Protein AF-A0A3C1KN65-F1 (afdb_monomer_lite)

Foldseek 3Di:
DDDDDDDDDDDVDDDPPVRDPDDPPVVCVVVVVLQVLLLVLLVCLVVLVVLVVLLVVLCVVCVVVVNNPPPVSVVLSVLSNVLSVQLNVLSVQQQVCWDADPVRDTGGNRVSSVVSNVSVVPSVVSSD

Radius of gyration: 20.5 Å; chains: 1; bounding box: 48×32×60 Å

Structure (mmCIF, N/CA/C/O backbone):
data_AF-A0A3C1KN65-F1
#
_entry.id   AF-A0A3C1KN65-F1
#
loop_
_atom_site.group_PDB
_atom_site.id
_atom_site.type_symbol
_atom_site.label_atom_id
_atom_site.label_alt_id
_atom_site.label_comp_id
_atom_site.label_asym_id
_atom_site.label_entity_id
_atom_site.label_seq_id
_atom_site.pdbx_PDB_ins_code
_atom_site.Cartn_x
_atom_site.Cartn_y
_atom_site.Cartn_z
_atom_site.occupancy
_atom_site.B_iso_or_equiv
_atom_site.auth_seq_id
_atom_site.auth_comp_id
_atom_site.auth_asym_id
_atom_site.auth_atom_id
_atom_site.pdbx_PDB_model_num
ATOM 1 N N . PHE A 1 1 ? -17.955 -8.931 -2.437 1.00 46.41 1 PHE A N 1
ATOM 2 C CA . PHE A 1 1 ? -16.840 -9.761 -2.939 1.00 46.41 1 PHE A CA 1
ATOM 3 C C . PHE A 1 1 ? -16.392 -9.186 -4.274 1.00 46.41 1 PHE A C 1
ATOM 5 O O . PHE A 1 1 ? -17.243 -9.041 -5.139 1.00 46.41 1 PHE A O 1
ATOM 12 N N . GLY A 1 2 ? -15.132 -8.755 -4.406 1.00 74.69 2 GLY A N 1
ATOM 13 C CA . GLY A 1 2 ? -14.659 -8.002 -5.583 1.00 74.69 2 GLY A CA 1
ATOM 14 C C . GLY A 1 2 ? -13.164 -8.147 -5.896 1.00 74.69 2 GLY A C 1
ATOM 15 O O . GLY A 1 2 ? -12.638 -7.352 -6.663 1.00 74.69 2 GLY A O 1
ATOM 16 N N . GLY A 1 3 ? -12.482 -9.125 -5.291 1.00 91.06 3 GLY A N 1
ATOM 17 C CA . GLY A 1 3 ? -11.127 -9.521 -5.691 1.00 91.06 3 GLY A CA 1
ATOM 18 C C . GLY A 1 3 ? -11.187 -10.664 -6.705 1.00 91.06 3 GLY A C 1
ATOM 19 O O . GLY A 1 3 ? -12.105 -11.485 -6.635 1.00 91.06 3 GLY A O 1
ATOM 20 N N . GLN A 1 4 ? -10.241 -10.694 -7.642 1.00 96.31 4 GLN A N 1
ATOM 21 C CA . GLN A 1 4 ? -10.078 -11.766 -8.618 1.00 96.31 4 GLN A CA 1
ATOM 22 C C . GLN A 1 4 ? -8.595 -11.957 -8.925 1.00 96.31 4 GLN A C 1
ATOM 24 O O . GLN A 1 4 ? -7.887 -11.003 -9.244 1.00 96.31 4 GLN A O 1
ATOM 29 N N . GLU A 1 5 ? -8.163 -13.210 -8.929 1.00 96.56 5 GLU A N 1
ATOM 30 C CA . GLU A 1 5 ? -6.850 -13.636 -9.393 1.00 96.56 5 GLU A CA 1
ATOM 31 C C . GLU A 1 5 ? -7.017 -14.628 -10.556 1.00 96.56 5 GLU A C 1
ATOM 33 O O . GLU A 1 5 ? -7.985 -15.389 -10.610 1.00 96.56 5 GLU A O 1
ATOM 38 N N . THR A 1 6 ? -6.085 -14.622 -11.514 1.00 97.44 6 THR A N 1
ATOM 39 C CA . THR A 1 6 ? -6.094 -15.542 -12.663 1.00 97.44 6 THR A CA 1
ATOM 40 C C . THR A 1 6 ? -4.685 -16.003 -13.007 1.00 97.44 6 THR A C 1
ATOM 42 O O . THR A 1 6 ? -3.709 -15.290 -12.780 1.00 97.44 6 THR A O 1
ATOM 45 N N . LEU A 1 7 ? -4.584 -17.183 -13.616 1.00 98.12 7 LEU A N 1
ATOM 46 C CA . LEU A 1 7 ? -3.387 -17.593 -14.338 1.00 98.12 7 LEU A CA 1
ATOM 47 C C . LEU A 1 7 ? -3.379 -16.901 -15.708 1.00 98.12 7 LEU A C 1
ATOM 49 O O . LEU A 1 7 ? -4.379 -16.947 -16.425 1.00 98.12 7 LEU A O 1
ATOM 53 N N . VAL A 1 8 ? -2.259 -16.279 -16.070 1.00 98.00 8 VAL A N 1
ATOM 54 C CA . VAL A 1 8 ? -2.038 -15.697 -17.402 1.00 98.00 8 VAL A CA 1
ATOM 55 C C . VAL A 1 8 ? -0.992 -16.544 -18.125 1.00 98.00 8 VAL A C 1
ATOM 57 O O . VAL A 1 8 ? 0.111 -16.721 -17.611 1.00 98.00 8 VAL A O 1
ATOM 60 N N . VAL A 1 9 ? -1.339 -17.089 -19.295 1.00 98.19 9 VAL A N 1
ATOM 61 C CA . VAL A 1 9 ? -0.454 -17.931 -20.119 1.00 98.19 9 VAL A CA 1
ATOM 62 C C . VAL A 1 9 ? -0.068 -17.170 -21.382 1.00 98.19 9 VAL A C 1
ATOM 64 O O . VAL A 1 9 ? -0.938 -16.705 -22.114 1.00 98.19 9 VAL A O 1
ATOM 67 N N . PHE A 1 10 ? 1.234 -17.078 -21.647 1.00 98.38 10 PHE A N 1
ATOM 68 C CA . PHE A 1 10 ? 1.783 -16.495 -22.869 1.00 98.38 10 PHE A CA 1
ATOM 69 C C . PHE A 1 10 ? 2.277 -17.628 -23.783 1.00 98.38 10 PHE A C 1
ATOM 71 O O . PHE A 1 10 ? 3.403 -18.094 -23.634 1.00 98.38 10 PHE A O 1
ATOM 78 N N . ASP A 1 11 ? 1.433 -18.099 -24.706 1.00 98.44 11 ASP A N 1
ATOM 79 C CA . ASP A 1 11 ? 1.791 -19.112 -25.714 1.00 98.44 11 ASP A CA 1
ATOM 80 C C . ASP A 1 11 ? 2.137 -18.432 -27.045 1.00 98.44 11 ASP A C 1
ATOM 82 O O . ASP A 1 11 ? 1.248 -17.964 -27.754 1.00 98.44 11 ASP A O 1
ATOM 86 N N . ASN A 1 12 ? 3.437 -18.332 -27.348 1.00 98.12 12 ASN A N 1
ATOM 87 C CA . ASN A 1 12 ? 3.970 -17.720 -28.575 1.00 98.12 12 ASN A CA 1
ATOM 88 C C . ASN A 1 12 ? 3.366 -16.333 -28.895 1.00 98.12 12 ASN A C 1
ATOM 90 O O . ASN A 1 12 ? 3.055 -16.014 -30.044 1.00 98.12 12 ASN A O 1
ATOM 94 N N . VAL A 1 13 ? 3.188 -15.501 -27.864 1.00 98.50 13 VAL A N 1
ATOM 95 C CA . VAL A 1 13 ? 2.612 -14.157 -27.997 1.00 98.50 13 VAL A CA 1
ATOM 96 C C . VAL A 1 13 ? 3.603 -13.231 -28.701 1.00 98.50 13 VAL A C 1
ATOM 98 O O . VAL A 1 13 ? 4.717 -13.023 -28.228 1.00 98.50 13 VAL A O 1
ATOM 101 N N . PHE A 1 14 ? 3.179 -12.641 -29.815 1.00 98.50 14 PHE A N 1
ATOM 102 C CA . PHE A 1 14 ? 3.928 -11.585 -30.489 1.00 98.50 14 PHE A CA 1
ATOM 103 C C . PHE A 1 14 ? 3.779 -10.253 -29.737 1.00 98.50 14 PHE A C 1
ATOM 105 O O . PHE A 1 14 ? 2.658 -9.832 -29.450 1.00 98.50 14 PHE A O 1
ATOM 112 N N . ILE A 1 15 ? 4.900 -9.579 -29.458 1.00 98.44 15 ILE A N 1
ATOM 113 C CA . ILE A 1 15 ? 4.939 -8.235 -28.865 1.00 98.44 15 ILE A CA 1
ATOM 114 C C . ILE A 1 15 ? 5.553 -7.284 -29.904 1.00 98.44 15 ILE A C 1
ATOM 116 O O . ILE A 1 15 ? 6.725 -7.448 -30.244 1.00 98.44 15 ILE A O 1
ATOM 120 N N . PRO A 1 16 ? 4.791 -6.308 -30.430 1.00 98.50 16 PRO A N 1
ATOM 121 C CA . PRO A 1 16 ? 5.338 -5.266 -31.293 1.00 98.50 16 PRO A CA 1
ATOM 122 C C . PRO A 1 16 ? 6.466 -4.487 -30.601 1.00 98.50 16 PRO A C 1
ATOM 124 O O . PRO A 1 16 ? 6.404 -4.254 -29.393 1.00 98.50 16 PRO A O 1
ATOM 127 N N . TRP A 1 17 ? 7.479 -4.051 -31.355 1.00 98.50 17 TRP A N 1
ATOM 128 C CA . TRP A 1 17 ? 8.669 -3.398 -30.791 1.00 98.50 17 TRP A CA 1
ATOM 129 C C . TRP A 1 17 ? 8.355 -2.118 -30.009 1.00 98.50 17 TRP A C 1
ATOM 131 O O . TRP A 1 17 ? 9.021 -1.830 -29.021 1.00 98.50 17 TRP A O 1
ATOM 141 N N . GLU A 1 18 ? 7.304 -1.384 -30.376 1.00 98.50 18 GLU A N 1
ATOM 142 C CA . GLU A 1 18 ? 6.822 -0.210 -29.641 1.00 98.50 18 GLU A CA 1
ATOM 143 C C . GLU A 1 18 ? 6.310 -0.516 -28.218 1.00 98.50 18 GLU A C 1
ATOM 145 O O . GLU A 1 18 ? 6.084 0.405 -27.432 1.00 98.50 18 GLU A O 1
ATOM 150 N N . HIS A 1 19 ? 6.121 -1.793 -27.873 1.00 98.44 19 HIS A N 1
ATOM 151 C CA . HIS A 1 19 ? 5.705 -2.261 -26.549 1.00 98.44 19 HIS A CA 1
ATOM 152 C C . HIS A 1 19 ? 6.807 -3.012 -25.788 1.00 98.44 19 HIS A C 1
ATOM 154 O O . HIS A 1 19 ? 6.578 -3.445 -24.657 1.00 98.44 19 HIS A O 1
ATOM 160 N N . VAL A 1 20 ? 8.002 -3.149 -26.367 1.00 98.44 20 VAL A N 1
ATOM 161 C CA . VAL A 1 20 ? 9.155 -3.768 -25.702 1.00 98.44 20 VAL A CA 1
ATOM 162 C C . VAL A 1 20 ? 9.907 -2.704 -24.904 1.00 98.44 20 VAL A C 1
ATOM 164 O O . VAL A 1 20 ? 10.385 -1.720 -25.459 1.00 98.44 20 VAL A O 1
ATOM 167 N N . LEU A 1 21 ? 9.997 -2.896 -23.584 1.00 98.12 21 LEU A N 1
ATOM 168 C CA . LEU A 1 21 ? 10.615 -1.931 -22.658 1.00 98.12 21 LEU A CA 1
ATOM 169 C C . LEU A 1 21 ? 12.000 -2.367 -22.140 1.00 98.12 21 LEU A C 1
ATOM 171 O O . LEU A 1 21 ? 12.692 -1.562 -21.523 1.00 98.12 21 LEU A O 1
ATOM 175 N N . MET A 1 22 ? 12.379 -3.632 -22.356 1.00 98.31 22 MET A N 1
ATOM 176 C CA . MET A 1 22 ? 13.674 -4.237 -22.007 1.00 98.31 22 MET A CA 1
ATOM 177 C C . MET A 1 22 ? 13.829 -5.548 -22.803 1.00 98.31 22 MET A C 1
ATOM 179 O O . MET A 1 22 ? 12.882 -6.338 -22.813 1.00 98.31 22 MET A O 1
ATOM 183 N N . ASP A 1 23 ? 14.977 -5.782 -23.453 1.00 98.06 23 ASP A N 1
ATOM 184 C CA . ASP A 1 23 ? 15.259 -6.965 -24.293 1.00 98.06 23 ASP A CA 1
ATOM 185 C C . ASP A 1 23 ? 16.728 -7.419 -24.167 1.00 98.06 23 ASP A C 1
ATOM 187 O O . ASP A 1 23 ? 17.567 -7.214 -25.043 1.00 98.06 23 ASP A O 1
ATOM 191 N N . GLY A 1 24 ? 17.042 -8.069 -23.042 1.0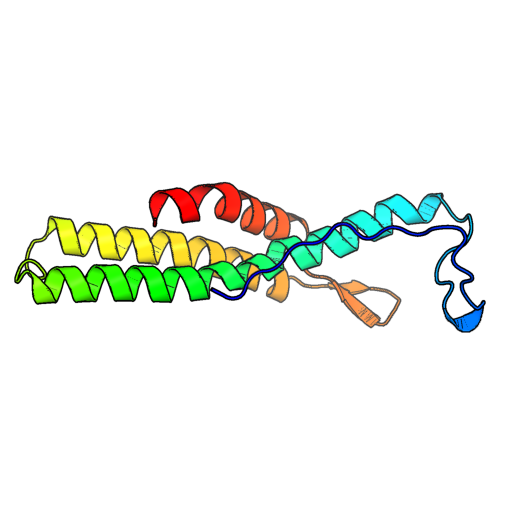0 98.00 24 GLY A N 1
ATOM 192 C CA . GLY A 1 24 ? 18.345 -8.699 -22.805 1.00 98.00 24 GLY A CA 1
ATOM 193 C C . GLY A 1 24 ? 19.301 -7.928 -21.891 1.00 98.00 24 GLY A C 1
ATOM 194 O O . GLY A 1 24 ? 20.314 -8.499 -21.490 1.00 98.00 24 GLY A O 1
ATOM 195 N N . GLU A 1 25 ? 18.977 -6.699 -21.478 1.00 98.56 25 GLU A N 1
ATOM 196 C CA . GLU A 1 25 ? 19.774 -5.890 -20.537 1.00 98.56 25 GLU A CA 1
ATOM 197 C C . GLU A 1 25 ? 19.578 -6.340 -19.072 1.00 98.56 25 GLU A C 1
ATOM 199 O O . GLU A 1 25 ? 19.031 -5.635 -18.215 1.00 98.56 25 GLU A O 1
ATOM 204 N N . TYR A 1 26 ? 19.991 -7.577 -18.787 1.00 98.06 26 TYR A N 1
ATOM 205 C CA . TYR A 1 26 ? 19.755 -8.289 -17.526 1.00 98.06 26 TYR A CA 1
ATOM 206 C C . TYR A 1 26 ? 20.280 -7.561 -16.280 1.00 98.06 26 TYR A C 1
ATOM 208 O O . TYR A 1 26 ? 19.761 -7.770 -15.180 1.00 98.06 26 TYR A O 1
ATOM 216 N N . GLU A 1 27 ? 21.280 -6.693 -16.418 1.00 98.38 27 GLU A N 1
ATOM 217 C CA . GLU A 1 27 ? 21.837 -5.892 -15.329 1.00 98.38 27 GLU A CA 1
ATOM 218 C C . GLU A 1 27 ? 20.811 -4.927 -14.706 1.00 98.38 27 GLU A C 1
ATOM 220 O O . GLU A 1 27 ? 20.935 -4.572 -13.532 1.00 98.38 27 GLU A O 1
ATOM 225 N N . PHE A 1 28 ? 19.754 -4.558 -15.441 1.00 98.19 28 PHE A N 1
ATOM 226 C CA . PHE A 1 28 ? 18.686 -3.675 -14.958 1.00 98.19 28 PHE A CA 1
ATOM 227 C C . PHE A 1 28 ? 17.490 -4.418 -14.348 1.00 98.19 28 PHE A C 1
ATOM 229 O O . PHE A 1 28 ? 16.638 -3.781 -13.718 1.00 98.19 28 PHE A O 1
ATOM 236 N N . ALA A 1 29 ? 17.432 -5.750 -14.454 1.00 98.38 29 ALA A N 1
ATOM 237 C CA . ALA A 1 29 ? 16.301 -6.538 -13.962 1.00 98.38 29 ALA A CA 1
ATOM 238 C C . ALA A 1 29 ? 16.100 -6.388 -12.443 1.00 98.38 29 ALA A C 1
ATOM 240 O O . ALA A 1 29 ? 14.992 -6.111 -11.979 1.00 98.38 29 ALA A O 1
ATOM 241 N N . GLN A 1 30 ? 17.173 -6.507 -11.654 1.00 98.12 30 GLN A N 1
ATOM 242 C CA . GLN A 1 30 ? 17.090 -6.380 -10.196 1.00 98.12 30 GLN A CA 1
ATOM 243 C C . GLN A 1 30 ? 16.721 -4.952 -9.742 1.00 98.12 30 GLN A C 1
ATOM 245 O O . GLN A 1 30 ? 15.812 -4.819 -8.918 1.00 98.12 30 GLN A O 1
ATOM 250 N N . PRO A 1 31 ? 17.340 -3.877 -10.275 1.00 96.56 31 PRO A N 1
ATOM 251 C CA . PRO A 1 31 ? 16.887 -2.509 -10.017 1.00 96.56 31 PRO A CA 1
ATOM 252 C C . PRO A 1 31 ? 15.406 -2.268 -10.341 1.00 96.56 31 PRO A C 1
ATOM 254 O O . PRO A 1 31 ? 14.719 -1.589 -9.576 1.00 96.56 31 PRO A O 1
ATOM 257 N N . MET A 1 32 ? 14.894 -2.836 -11.439 1.00 97.88 32 MET A N 1
ATOM 258 C CA . MET A 1 32 ? 13.478 -2.725 -11.807 1.00 97.88 32 MET A CA 1
ATOM 259 C C . MET A 1 32 ? 12.573 -3.374 -10.752 1.00 97.88 32 MET A C 1
ATOM 261 O O . MET A 1 32 ? 11.615 -2.746 -10.296 1.00 97.88 32 MET A O 1
ATOM 265 N N . VAL A 1 33 ? 12.897 -4.596 -10.315 1.00 98.44 33 VAL A N 1
ATOM 266 C CA . VAL A 1 33 ? 12.147 -5.298 -9.260 1.00 98.44 33 VAL A CA 1
ATOM 267 C C . VAL A 1 33 ? 12.195 -4.523 -7.944 1.00 98.44 33 VAL A C 1
ATOM 269 O O . VAL A 1 33 ? 11.155 -4.332 -7.314 1.00 98.44 33 VAL A O 1
ATOM 272 N N . ALA A 1 34 ? 13.367 -4.029 -7.540 1.00 97.94 34 ALA A N 1
ATOM 273 C CA . ALA A 1 34 ? 13.517 -3.244 -6.315 1.00 97.94 34 ALA A CA 1
ATOM 274 C C . ALA A 1 34 ? 12.598 -2.011 -6.328 1.00 97.94 34 ALA A C 1
ATOM 276 O O . ALA A 1 34 ? 11.780 -1.846 -5.422 1.00 97.94 34 ALA A O 1
ATOM 277 N N . ARG A 1 35 ? 12.626 -1.222 -7.410 1.00 97.94 35 ARG A N 1
ATOM 278 C CA . ARG A 1 35 ? 11.771 -0.032 -7.562 1.00 97.94 35 ARG A CA 1
ATOM 279 C C . ARG A 1 35 ? 10.283 -0.376 -7.576 1.00 97.94 35 ARG A C 1
ATOM 281 O O . ARG A 1 35 ? 9.513 0.232 -6.839 1.00 97.94 35 ARG A O 1
ATOM 288 N N . PHE A 1 36 ? 9.868 -1.383 -8.347 1.00 98.62 36 PHE A N 1
ATOM 289 C CA . PHE A 1 36 ? 8.471 -1.835 -8.351 1.00 98.62 36 PHE A CA 1
ATOM 290 C C . PHE A 1 36 ? 8.007 -2.236 -6.945 1.00 98.62 36 PHE A C 1
ATOM 292 O O . PHE A 1 36 ? 6.948 -1.807 -6.481 1.00 98.62 36 PHE A O 1
ATOM 299 N N . THR A 1 37 ? 8.810 -3.043 -6.246 1.00 98.62 37 THR A N 1
ATOM 300 C CA . THR A 1 37 ? 8.440 -3.524 -4.913 1.00 98.62 37 THR A CA 1
ATOM 301 C C . THR A 1 37 ? 8.396 -2.404 -3.887 1.00 98.62 37 THR A C 1
ATOM 303 O O . THR A 1 37 ? 7.484 -2.417 -3.071 1.00 98.62 37 THR A O 1
ATOM 306 N N . ALA A 1 38 ? 9.285 -1.413 -3.938 1.00 98.38 38 ALA A N 1
ATOM 307 C CA . ALA A 1 38 ? 9.246 -0.276 -3.022 1.00 98.38 38 ALA A CA 1
ATOM 308 C C . ALA A 1 38 ? 7.938 0.530 -3.150 1.00 98.38 38 ALA A C 1
ATOM 310 O O . ALA A 1 38 ? 7.274 0.770 -2.137 1.00 98.38 38 ALA A O 1
ATOM 311 N N . TYR A 1 39 ? 7.479 0.839 -4.370 1.00 98.69 39 TYR A N 1
ATOM 312 C CA . TYR A 1 39 ? 6.164 1.469 -4.564 1.00 98.69 39 TYR A CA 1
ATOM 313 C C . TYR A 1 39 ? 5.026 0.578 -4.056 1.00 98.69 39 TYR A C 1
ATOM 315 O O . TYR A 1 39 ? 4.144 1.013 -3.307 1.00 98.69 39 TYR A O 1
ATOM 323 N N . HIS A 1 40 ? 5.031 -0.698 -4.449 1.00 98.81 40 HIS A N 1
ATOM 324 C CA . HIS A 1 40 ? 3.930 -1.602 -4.134 1.00 98.81 40 HIS A CA 1
ATOM 325 C C . HIS A 1 40 ? 3.845 -1.925 -2.634 1.00 98.81 40 HIS A C 1
ATOM 327 O O . HIS A 1 40 ? 2.751 -2.085 -2.099 1.00 98.81 40 HIS A O 1
ATOM 333 N N . ARG A 1 41 ? 4.979 -1.979 -1.927 1.00 98.81 41 ARG A N 1
ATOM 334 C CA . ARG A 1 41 ? 5.059 -2.218 -0.478 1.00 98.81 41 ARG A CA 1
ATOM 335 C C . ARG A 1 41 ? 4.404 -1.096 0.331 1.00 98.81 41 ARG A C 1
ATOM 337 O O . ARG A 1 41 ? 3.642 -1.402 1.247 1.00 98.81 41 ARG A O 1
ATOM 344 N N . ALA A 1 42 ? 4.621 0.165 -0.044 1.00 98.12 42 ALA A N 1
ATOM 345 C CA . ALA A 1 42 ? 3.931 1.309 0.561 1.00 98.12 42 ALA A CA 1
ATOM 346 C C . ALA A 1 42 ? 2.451 1.398 0.131 1.00 98.12 42 ALA A C 1
ATOM 348 O O . ALA A 1 42 ? 1.593 1.805 0.911 1.00 98.12 42 ALA A O 1
ATOM 349 N N . SER A 1 43 ? 2.111 0.916 -1.070 1.00 98.62 43 SER A N 1
ATOM 350 C CA . SER A 1 43 ? 0.726 0.905 -1.582 1.00 98.62 43 SER A CA 1
ATOM 351 C C . SER A 1 43 ? -0.240 0.035 -0.764 1.00 98.62 43 SER A C 1
ATOM 353 O O . SER A 1 43 ? -1.458 0.159 -0.907 1.00 98.62 43 SER A O 1
ATOM 355 N N . TYR A 1 44 ? 0.267 -0.817 0.135 1.00 98.44 44 TYR A N 1
ATOM 356 C CA . TYR A 1 44 ? -0.567 -1.540 1.098 1.00 98.44 44 TYR A CA 1
ATOM 357 C C . TYR A 1 44 ? -1.258 -0.632 2.127 1.00 98.44 44 TYR A C 1
ATOM 359 O O . TYR A 1 44 ? -2.065 -1.139 2.903 1.00 98.44 44 TYR A O 1
ATOM 367 N N . VAL A 1 45 ? -1.063 0.690 2.070 1.00 98.44 45 VAL A N 1
ATOM 368 C CA . VAL A 1 45 ? -1.976 1.667 2.686 1.00 98.44 45 VAL A CA 1
ATOM 369 C C . VAL A 1 45 ? -3.442 1.420 2.307 1.00 98.44 45 VAL A C 1
ATOM 371 O O . VAL A 1 45 ? -4.334 1.670 3.103 1.00 98.44 45 VAL A O 1
ATOM 374 N N . CYS A 1 46 ? -3.725 0.810 1.148 1.00 97.56 46 CYS A N 1
ATOM 375 C CA . CYS A 1 46 ? -5.086 0.389 0.797 1.00 97.56 46 CYS A CA 1
ATOM 376 C C . CYS A 1 46 ? -5.727 -0.545 1.840 1.00 97.56 46 CYS A C 1
ATOM 378 O O . CYS A 1 46 ? -6.951 -0.613 1.941 1.00 97.56 46 CYS A O 1
ATOM 380 N N . LYS A 1 47 ? -4.917 -1.267 2.626 1.00 98.19 47 LYS A N 1
ATOM 381 C CA . LYS A 1 47 ? -5.393 -2.142 3.700 1.00 98.19 47 LYS A CA 1
ATOM 382 C C . LYS A 1 47 ? -5.869 -1.369 4.916 1.00 98.19 47 LYS A C 1
ATOM 384 O O . LYS A 1 47 ? -6.695 -1.917 5.635 1.00 98.19 47 LYS A O 1
ATOM 389 N N . THR A 1 48 ? -5.448 -0.119 5.102 1.00 98.62 48 THR A N 1
ATOM 390 C CA . THR A 1 48 ? -5.948 0.679 6.223 1.00 98.62 48 THR A CA 1
ATOM 391 C C . THR A 1 48 ? -7.397 1.0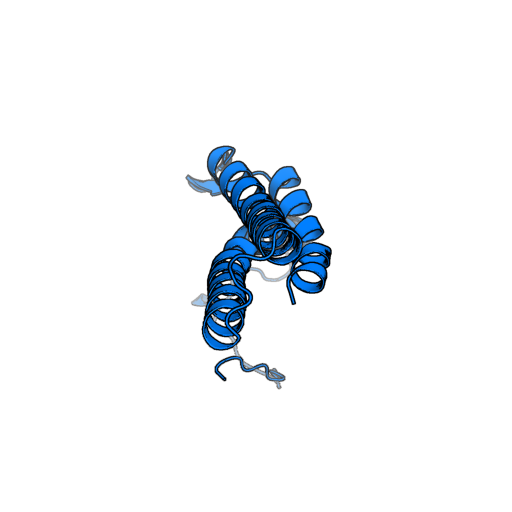85 6.016 1.00 98.62 48 THR A C 1
ATOM 393 O O . THR A 1 48 ? -8.191 0.949 6.936 1.00 98.62 48 THR A O 1
ATOM 396 N N . GLY A 1 49 ? -7.794 1.388 4.776 1.00 98.31 49 GLY A N 1
ATOM 397 C CA . GLY A 1 49 ? -9.208 1.586 4.441 1.00 98.31 49 GLY A CA 1
ATOM 398 C C . GLY A 1 49 ? -10.069 0.333 4.662 1.00 98.31 49 GLY A C 1
ATOM 399 O O . GLY A 1 49 ? -11.226 0.437 5.059 1.00 98.31 49 GLY A O 1
ATOM 400 N N . LEU A 1 50 ? -9.517 -0.872 4.453 1.00 97.75 50 LEU A N 1
ATOM 401 C CA . LEU A 1 50 ? -10.201 -2.115 4.845 1.00 97.75 50 LEU A CA 1
ATOM 402 C C . LEU A 1 50 ? -10.270 -2.257 6.374 1.00 97.75 50 LEU A C 1
ATOM 404 O O . LEU A 1 50 ? -11.296 -2.691 6.890 1.00 97.75 50 LEU A O 1
ATOM 408 N N . GLY A 1 51 ? -9.204 -1.883 7.085 1.00 98.38 51 GLY A N 1
ATOM 409 C CA . GLY A 1 51 ? -9.175 -1.844 8.545 1.00 98.38 51 GLY A CA 1
ATOM 410 C C . GLY A 1 51 ? -10.240 -0.916 9.126 1.00 98.38 51 GLY A C 1
ATOM 411 O O . GLY A 1 51 ? -10.931 -1.317 10.056 1.00 98.38 51 GLY A O 1
ATOM 412 N N . ASP A 1 52 ? -10.474 0.250 8.521 1.00 98.69 52 ASP A N 1
ATOM 413 C CA . ASP A 1 52 ? -11.518 1.191 8.951 1.00 98.69 52 ASP A CA 1
ATOM 414 C C . ASP A 1 52 ? -12.917 0.572 8.846 1.00 98.69 52 ASP A C 1
ATOM 416 O O . ASP A 1 52 ? -13.729 0.678 9.767 1.00 98.69 52 ASP A O 1
ATOM 420 N N . VAL A 1 53 ? -13.190 -0.140 7.745 1.00 98.44 53 VAL A N 1
ATOM 421 C CA . VAL A 1 53 ? -14.448 -0.883 7.572 1.00 98.44 53 VAL A CA 1
ATOM 422 C C . VAL A 1 53 ? -14.596 -1.965 8.646 1.00 98.44 53 VAL A C 1
ATOM 424 O O . VAL A 1 53 ? -15.689 -2.137 9.187 1.00 98.44 53 VAL A O 1
ATOM 427 N N . MET A 1 54 ? -13.514 -2.670 8.991 1.00 98.12 54 MET A N 1
ATOM 428 C CA . MET A 1 54 ? -13.526 -3.700 10.038 1.00 98.12 54 MET A CA 1
ATOM 429 C C . MET A 1 54 ? -13.740 -3.113 11.438 1.00 98.12 54 MET A C 1
ATOM 431 O O . MET A 1 54 ? -14.567 -3.633 12.188 1.00 98.12 54 MET A O 1
ATOM 435 N N . VAL A 1 55 ? -13.067 -2.008 11.781 1.00 98.56 55 VAL A N 1
ATOM 436 C CA . VAL A 1 55 ? -13.273 -1.283 13.048 1.00 98.56 55 VAL A CA 1
ATOM 437 C C . VAL A 1 55 ? -14.725 -0.811 13.152 1.00 98.56 55 VAL A C 1
ATOM 439 O O . VAL A 1 55 ? -15.369 -1.016 14.181 1.00 98.56 55 VAL A O 1
ATOM 442 N N . GLY A 1 56 ? -15.274 -0.249 12.070 1.00 98.56 56 GLY A N 1
ATOM 443 C CA . GLY A 1 56 ? -16.676 0.163 12.002 1.00 98.56 56 GLY A CA 1
ATOM 444 C C . GLY A 1 56 ? -17.643 -1.002 12.217 1.00 98.56 56 GLY A C 1
ATOM 445 O O . GLY A 1 56 ? -18.555 -0.898 13.035 1.00 98.56 56 GLY A O 1
ATOM 446 N N . ALA A 1 57 ? -17.415 -2.139 11.554 1.00 98.62 57 ALA A N 1
ATOM 447 C CA . ALA A 1 57 ? -18.236 -3.337 11.728 1.00 98.62 57 ALA A CA 1
ATOM 448 C C . ALA A 1 57 ? -18.202 -3.863 13.176 1.00 98.62 57 ALA A C 1
ATOM 450 O O . ALA A 1 57 ? -19.253 -4.199 13.730 1.00 98.62 57 ALA A O 1
ATOM 451 N N . ALA A 1 58 ? -17.021 -3.893 13.803 1.00 98.62 58 ALA A N 1
ATOM 452 C CA . ALA A 1 58 ? -16.847 -4.309 15.195 1.00 98.62 58 ALA A CA 1
ATOM 453 C C . ALA A 1 58 ? -17.557 -3.363 16.181 1.00 98.62 58 ALA A C 1
ATOM 455 O O . ALA A 1 58 ? -18.217 -3.820 17.118 1.00 98.62 58 ALA A O 1
ATOM 456 N N . ALA A 1 59 ? -17.478 -2.050 15.954 1.00 98.62 59 ALA A N 1
ATOM 457 C CA . ALA A 1 59 ? -18.185 -1.061 16.762 1.00 98.62 59 ALA A CA 1
ATOM 458 C C . ALA A 1 59 ? -19.712 -1.200 16.625 1.00 98.62 59 ALA A C 1
ATOM 460 O O . ALA A 1 59 ? -20.415 -1.253 17.634 1.00 98.62 59 ALA A O 1
ATOM 461 N N . SER A 1 60 ? -20.227 -1.343 15.397 1.00 98.69 60 SER A N 1
ATOM 462 C CA . SER A 1 60 ? -21.668 -1.494 15.154 1.00 98.69 60 SER A CA 1
ATOM 463 C C . SER A 1 60 ? -22.247 -2.751 15.800 1.00 98.69 60 SER A C 1
ATOM 465 O O . SER A 1 60 ? -23.321 -2.694 16.395 1.00 98.69 60 SER A O 1
ATOM 467 N N . ILE A 1 61 ? -21.549 -3.893 15.737 1.00 98.69 61 ILE A N 1
ATOM 468 C CA . ILE A 1 61 ? -22.060 -5.115 16.375 1.00 98.69 61 ILE A CA 1
ATOM 469 C C . ILE A 1 61 ? -21.998 -5.041 17.908 1.00 98.69 61 ILE A C 1
ATOM 471 O O . ILE A 1 61 ? -22.860 -5.607 18.580 1.00 98.69 61 ILE A O 1
ATOM 475 N N . ALA A 1 62 ? -21.025 -4.322 18.480 1.00 98.69 62 ALA A N 1
ATOM 476 C CA . ALA A 1 62 ? -20.979 -4.072 19.920 1.00 98.69 62 ALA A CA 1
ATOM 477 C C . ALA A 1 62 ? -22.166 -3.215 20.390 1.00 98.69 62 ALA A C 1
ATOM 479 O O . ALA A 1 62 ? -22.777 -3.538 21.411 1.00 98.69 62 ALA A O 1
ATOM 480 N N . GLU A 1 63 ? -22.526 -2.180 19.626 1.00 98.56 63 GLU A N 1
ATOM 481 C CA . GLU A 1 63 ? -23.703 -1.338 19.875 1.00 98.56 63 GLU A CA 1
ATOM 482 C C . GLU A 1 63 ? -25.003 -2.144 19.764 1.00 98.56 63 GLU A C 1
ATOM 484 O O . GLU A 1 63 ? -25.835 -2.107 20.668 1.00 98.56 63 GLU A O 1
ATOM 489 N N . TYR A 1 64 ? -25.161 -2.949 18.708 1.00 98.69 64 TYR A N 1
ATOM 490 C CA . TYR A 1 64 ? -26.359 -3.780 18.521 1.00 98.69 64 TYR A CA 1
ATOM 491 C C . TYR A 1 64 ? -26.554 -4.807 19.641 1.00 98.69 64 TYR A C 1
ATOM 493 O O . TYR A 1 64 ? -27.688 -5.149 19.974 1.00 98.69 64 TYR A O 1
ATOM 501 N N . ASN A 1 65 ? -25.461 -5.265 20.251 1.00 98.62 65 ASN A N 1
ATOM 502 C CA . ASN A 1 65 ? -25.491 -6.158 21.407 1.00 98.62 65 ASN A CA 1
ATOM 503 C C . ASN A 1 65 ? -25.636 -5.421 22.754 1.00 98.62 65 ASN A C 1
ATOM 505 O O . ASN A 1 65 ? -25.703 -6.079 23.792 1.00 98.62 65 ASN A O 1
ATOM 509 N N . GLY A 1 66 ? -25.656 -4.082 22.769 1.00 98.38 66 GLY A N 1
ATOM 510 C CA . GLY A 1 66 ? -25.713 -3.265 23.988 1.00 98.38 66 GLY A CA 1
ATOM 511 C C . GLY A 1 66 ? -24.465 -3.371 24.873 1.00 98.38 66 GLY A C 1
ATOM 512 O O . GLY A 1 66 ? -24.555 -3.198 26.089 1.00 98.38 66 GLY A O 1
ATOM 513 N N . ALA A 1 67 ? -23.315 -3.719 24.290 1.00 98.06 67 ALA A N 1
ATOM 514 C CA . ALA A 1 67 ? -22.057 -3.956 25.002 1.00 98.06 67 ALA A CA 1
ATOM 515 C C . ALA A 1 67 ? -20.998 -2.863 24.759 1.00 98.06 67 ALA A C 1
ATOM 517 O O . ALA A 1 67 ? -19.919 -2.910 25.346 1.00 98.06 67 ALA A O 1
ATOM 518 N N . ASP A 1 68 ? -21.291 -1.861 23.934 1.00 97.38 68 ASP A N 1
ATOM 519 C CA . ASP A 1 68 ? -20.414 -0.744 23.550 1.00 97.38 68 ASP A CA 1
ATOM 520 C C . ASP A 1 68 ? -19.866 0.067 24.741 1.00 97.38 68 ASP A C 1
ATOM 522 O O . ASP A 1 68 ? -18.779 0.647 24.675 1.00 97.38 68 ASP A O 1
ATOM 526 N N . ALA A 1 69 ? -20.570 0.066 25.876 1.00 97.19 69 ALA A N 1
ATOM 527 C CA . ALA A 1 69 ? -20.103 0.702 27.105 1.00 97.19 69 ALA A CA 1
ATOM 528 C C . ALA A 1 69 ? -18.969 -0.067 27.815 1.00 97.19 69 ALA A C 1
ATOM 530 O O . ALA A 1 69 ? -18.241 0.541 28.609 1.00 97.19 69 ALA A O 1
ATOM 531 N N . ALA A 1 70 ? -18.799 -1.367 27.548 1.00 98.56 70 ALA A N 1
ATOM 532 C CA . ALA A 1 70 ? -17.821 -2.215 28.225 1.00 98.56 70 ALA A CA 1
ATOM 533 C C . ALA A 1 70 ? -16.382 -1.770 27.917 1.00 98.56 70 ALA A C 1
ATOM 535 O O . ALA A 1 70 ? -15.971 -1.657 26.761 1.00 98.56 70 ALA A O 1
ATOM 536 N N . SER A 1 71 ? -15.584 -1.550 28.966 1.00 98.56 71 SER A N 1
ATOM 537 C CA . SER A 1 71 ? -14.220 -1.015 28.845 1.00 98.56 71 SER A CA 1
ATOM 538 C C . SER A 1 71 ? -13.319 -1.876 27.960 1.00 98.56 71 SER A C 1
ATOM 540 O O . SER A 1 71 ? -12.612 -1.344 27.112 1.00 98.56 71 SER A O 1
ATOM 542 N N . HIS A 1 72 ? -13.397 -3.201 28.094 1.00 98.50 72 HIS A N 1
ATOM 543 C CA . HIS A 1 72 ? -12.591 -4.126 27.297 1.00 98.50 72 HIS A CA 1
ATOM 544 C C . HIS A 1 72 ? -12.967 -4.143 25.805 1.00 98.50 72 HIS A C 1
ATOM 546 O O . HIS A 1 72 ? -12.196 -4.655 25.002 1.00 98.50 72 HIS A O 1
ATOM 552 N N . ILE A 1 73 ? -14.158 -3.667 25.417 1.00 98.62 73 ILE A N 1
ATOM 553 C CA . ILE A 1 73 ? -14.526 -3.522 23.999 1.00 98.62 73 ILE A CA 1
ATOM 554 C C . ILE A 1 73 ? -13.918 -2.237 23.449 1.00 98.62 73 ILE A C 1
ATOM 556 O O . ILE A 1 73 ? -13.295 -2.264 22.392 1.00 98.62 73 ILE A O 1
ATOM 560 N N . LYS A 1 74 ? -14.035 -1.133 24.194 1.00 98.56 74 LYS A N 1
ATOM 561 C CA . LYS A 1 74 ? -13.420 0.148 23.821 1.00 98.56 74 LYS A CA 1
ATOM 562 C C . LYS A 1 74 ? -11.911 0.013 23.642 1.00 98.56 74 LYS A C 1
ATOM 564 O O . LYS A 1 74 ? -11.385 0.486 22.645 1.00 98.56 74 LYS A O 1
ATOM 569 N N . ASP A 1 75 ? -11.249 -0.678 24.565 1.00 98.75 75 ASP A N 1
ATOM 570 C CA . ASP A 1 75 ? -9.805 -0.928 24.510 1.00 98.75 75 ASP A CA 1
ATOM 571 C C . ASP A 1 75 ? -9.401 -1.710 23.248 1.00 98.75 75 ASP A C 1
ATOM 573 O O . ASP A 1 75 ? -8.472 -1.329 22.545 1.00 98.75 75 ASP A O 1
ATOM 577 N N . LYS A 1 76 ? -10.179 -2.732 22.867 1.00 98.81 76 LYS A N 1
ATOM 578 C CA . LYS A 1 76 ? -9.945 -3.492 21.628 1.00 98.81 76 LYS A CA 1
ATOM 579 C C . LYS A 1 76 ? -10.155 -2.659 20.364 1.00 98.81 76 LYS A C 1
ATOM 581 O O . LYS A 1 76 ? -9.360 -2.766 19.441 1.00 98.81 76 LYS A O 1
ATOM 586 N N . LEU A 1 77 ? -11.188 -1.815 20.313 1.00 98.62 77 LEU A N 1
ATOM 587 C CA . LEU A 1 77 ? -11.403 -0.906 19.176 1.00 98.62 77 LEU A CA 1
ATOM 588 C C . LEU A 1 77 ? -10.267 0.123 19.049 1.00 98.62 77 LEU A C 1
ATOM 590 O O . LEU A 1 77 ? -9.871 0.481 17.936 1.00 98.62 77 LEU A O 1
ATOM 594 N N . VAL A 1 78 ? -9.723 0.578 20.182 1.00 98.75 78 VAL A N 1
ATOM 595 C CA . VAL A 1 78 ? -8.531 1.434 20.216 1.00 98.75 78 VAL A CA 1
ATOM 596 C C . VAL A 1 78 ? -7.318 0.687 19.669 1.00 98.75 78 VAL A C 1
ATOM 598 O O . VAL A 1 78 ? -6.635 1.239 18.812 1.00 98.75 78 VAL A O 1
ATOM 601 N N . GLU A 1 79 ? -7.083 -0.562 20.080 1.00 98.88 79 GLU A N 1
ATOM 602 C CA . GLU A 1 79 ? -5.972 -1.372 19.560 1.00 98.88 79 GLU A CA 1
ATOM 603 C C . GLU A 1 79 ? -6.102 -1.612 18.049 1.00 98.88 79 GLU A C 1
ATOM 605 O O . GLU A 1 79 ? -5.147 -1.399 17.303 1.00 98.88 79 GLU A O 1
ATOM 610 N N . MET A 1 80 ? -7.306 -1.939 17.563 1.00 98.88 80 MET A N 1
ATOM 611 C CA . MET A 1 80 ? -7.565 -2.070 16.124 1.00 98.88 80 MET A CA 1
ATOM 612 C C . MET A 1 80 ? -7.195 -0.785 15.372 1.00 98.88 80 MET A C 1
ATOM 614 O O . MET A 1 80 ? -6.498 -0.838 14.360 1.00 98.88 80 MET A O 1
ATOM 618 N N . THR A 1 81 ? -7.617 0.372 15.890 1.00 98.88 81 THR A N 1
ATOM 619 C CA . THR A 1 81 ? -7.310 1.684 15.302 1.00 98.88 81 THR A CA 1
ATOM 620 C C . THR A 1 81 ? -5.809 1.974 15.342 1.00 98.88 81 THR A C 1
ATOM 622 O O . THR A 1 81 ? -5.233 2.391 14.341 1.00 98.88 81 THR A O 1
ATOM 625 N N . HIS A 1 82 ? -5.148 1.713 16.471 1.00 98.88 82 HIS A N 1
ATOM 626 C CA . HIS A 1 82 ? -3.713 1.926 16.644 1.00 98.88 82 HIS A CA 1
ATOM 627 C C . HIS A 1 82 ? -2.888 1.125 15.630 1.00 98.88 82 HIS A C 1
ATOM 629 O O . HIS A 1 82 ? -2.014 1.676 14.951 1.00 98.88 82 HIS A O 1
ATOM 635 N N . LEU A 1 83 ? -3.179 -0.168 15.493 1.00 98.88 83 LEU A N 1
ATOM 636 C CA . LEU A 1 83 ? -2.485 -1.045 14.555 1.00 98.88 83 LEU A CA 1
ATOM 637 C C . LEU A 1 83 ? -2.750 -0.638 13.097 1.00 98.88 83 LEU A C 1
ATOM 639 O O . LEU A 1 83 ? -1.828 -0.651 12.274 1.00 98.88 83 LEU A O 1
ATOM 643 N N . ASN A 1 84 ? -3.978 -0.214 12.786 1.00 98.81 84 ASN A N 1
ATOM 644 C CA . ASN A 1 84 ? -4.351 0.266 11.457 1.00 98.81 84 ASN A CA 1
ATOM 645 C C . ASN A 1 84 ? -3.583 1.543 11.073 1.00 98.81 84 ASN A C 1
ATOM 647 O O . ASN A 1 84 ? -2.940 1.606 10.021 1.00 98.81 84 ASN A O 1
ATOM 651 N N . GLU A 1 85 ? -3.558 2.526 11.973 1.00 98.81 85 GLU A N 1
ATOM 652 C CA . GLU A 1 85 ? -2.834 3.789 11.788 1.00 98.81 85 GLU A CA 1
ATOM 653 C C . GLU A 1 85 ? -1.309 3.606 11.778 1.00 98.81 85 GLU A C 1
ATOM 655 O O . GLU A 1 85 ? -0.573 4.377 11.156 1.00 98.81 85 GLU A O 1
ATOM 660 N N . THR A 1 86 ? -0.794 2.542 12.393 1.00 98.88 86 THR A N 1
ATOM 661 C CA . THR A 1 86 ? 0.635 2.203 12.316 1.00 98.88 86 THR A CA 1
ATOM 662 C C . THR A 1 86 ? 1.038 1.759 10.903 1.00 98.88 86 THR A C 1
ATOM 664 O O . THR A 1 86 ? 2.127 2.094 10.431 1.00 98.88 86 THR A O 1
ATOM 667 N N . ILE A 1 87 ? 0.159 1.065 10.167 1.00 98.81 87 ILE A N 1
ATOM 668 C CA . ILE A 1 87 ? 0.384 0.803 8.734 1.00 98.81 87 ILE A CA 1
ATOM 669 C C . ILE A 1 87 ? 0.310 2.116 7.954 1.00 98.81 87 ILE A C 1
ATOM 671 O O . ILE A 1 87 ? 1.233 2.417 7.193 1.00 98.81 87 ILE A O 1
ATOM 675 N N . TYR A 1 88 ? -0.748 2.905 8.169 1.00 98.88 88 TY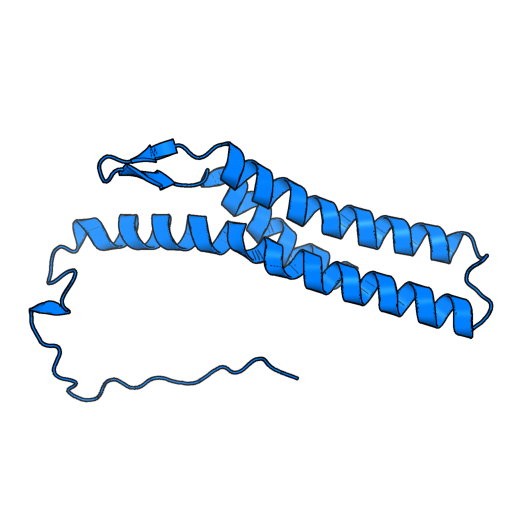R A N 1
ATOM 676 C CA . TYR A 1 88 ? -0.982 4.155 7.441 1.00 98.88 88 TYR A CA 1
ATOM 677 C C . TYR A 1 88 ? 0.216 5.102 7.562 1.00 98.88 88 TYR A C 1
ATOM 679 O O . TYR A 1 88 ? 0.786 5.519 6.552 1.00 98.88 88 TYR A O 1
ATOM 687 N N . SER A 1 89 ? 0.664 5.352 8.794 1.00 98.75 89 SER A N 1
ATOM 688 C CA . SER A 1 89 ? 1.796 6.231 9.103 1.00 98.75 89 SER A CA 1
ATOM 689 C C . SER A 1 89 ? 3.093 5.798 8.413 1.00 98.75 89 SER A C 1
ATOM 691 O O . SER A 1 89 ? 3.789 6.629 7.832 1.00 98.75 89 SER A O 1
ATOM 693 N N . SER A 1 90 ? 3.409 4.501 8.399 1.00 98.50 90 SER A N 1
ATOM 694 C CA . SER A 1 90 ? 4.611 4.002 7.717 1.00 98.50 90 SER A CA 1
ATOM 695 C C . SER A 1 90 ? 4.555 4.155 6.188 1.00 98.50 90 SER A C 1
ATOM 697 O O . SER A 1 90 ? 5.572 4.462 5.562 1.00 98.50 90 SER A O 1
ATOM 699 N N . ALA A 1 91 ? 3.374 4.012 5.576 1.00 98.56 91 ALA A N 1
ATOM 700 C CA . ALA A 1 91 ? 3.188 4.201 4.138 1.00 98.56 91 ALA A CA 1
ATOM 701 C C . ALA A 1 91 ? 3.307 5.674 3.713 1.00 98.56 91 ALA A C 1
ATOM 703 O O . ALA A 1 91 ? 3.990 5.988 2.731 1.00 98.56 91 ALA A O 1
ATOM 704 N N . ILE A 1 92 ? 2.672 6.586 4.459 1.00 98.69 92 ILE A N 1
ATOM 705 C CA . ILE A 1 92 ? 2.773 8.024 4.176 1.00 98.69 92 ILE A CA 1
ATOM 706 C C . ILE A 1 92 ? 4.192 8.527 4.424 1.00 98.69 92 ILE A C 1
ATOM 708 O O . ILE A 1 92 ? 4.685 9.311 3.623 1.00 98.69 92 ILE A O 1
ATOM 712 N N . ALA A 1 93 ? 4.884 8.032 5.456 1.00 98.88 93 ALA A N 1
ATOM 713 C CA . ALA A 1 93 ? 6.269 8.402 5.728 1.00 98.88 93 ALA A CA 1
ATOM 714 C C . ALA A 1 93 ? 7.180 8.006 4.558 1.00 98.88 93 ALA A C 1
ATOM 716 O O . ALA A 1 93 ? 7.936 8.836 4.066 1.00 98.88 93 ALA A O 1
ATOM 717 N N . SER A 1 94 ? 7.030 6.784 4.031 1.00 98.81 94 SER A N 1
ATOM 718 C CA . SER A 1 94 ? 7.752 6.348 2.827 1.00 98.81 94 SER A CA 1
ATOM 719 C C . SER A 1 94 ? 7.512 7.279 1.632 1.00 98.81 94 SER A C 1
ATOM 721 O O . SER A 1 94 ? 8.446 7.599 0.900 1.00 98.81 94 SER A O 1
ATOM 723 N N . SER A 1 95 ? 6.274 7.744 1.446 1.00 98.69 95 SER A N 1
ATOM 724 C CA . SER A 1 95 ? 5.917 8.662 0.356 1.00 98.69 95 SER A CA 1
ATOM 725 C C . SER A 1 95 ? 6.439 10.087 0.579 1.00 98.69 95 SER A C 1
ATOM 727 O O . SER A 1 95 ? 6.829 10.749 -0.377 1.00 98.69 95 SER A O 1
ATOM 729 N N . HIS A 1 96 ? 6.452 10.565 1.824 1.00 98.69 96 HIS A N 1
ATOM 730 C CA . HIS A 1 96 ? 6.942 11.897 2.185 1.00 98.69 96 HIS A CA 1
ATOM 731 C C . HIS A 1 96 ? 8.465 12.018 2.079 1.00 98.69 96 HIS A C 1
ATOM 733 O O . HIS A 1 96 ? 8.951 13.069 1.675 1.00 98.69 96 HIS A O 1
ATOM 739 N N . GLU A 1 97 ? 9.199 10.943 2.366 1.00 98.62 97 GLU A N 1
ATOM 740 C CA . GLU A 1 97 ? 10.661 10.860 2.225 1.00 98.62 97 GLU A CA 1
ATOM 741 C C . GLU A 1 97 ? 11.104 10.520 0.787 1.00 98.62 97 GLU A C 1
ATOM 743 O O . GLU A 1 97 ? 12.224 10.067 0.549 1.00 98.62 97 GLU A O 1
ATOM 748 N N . ALA A 1 98 ? 10.219 10.696 -0.199 1.00 98.50 98 ALA A N 1
ATOM 749 C CA . 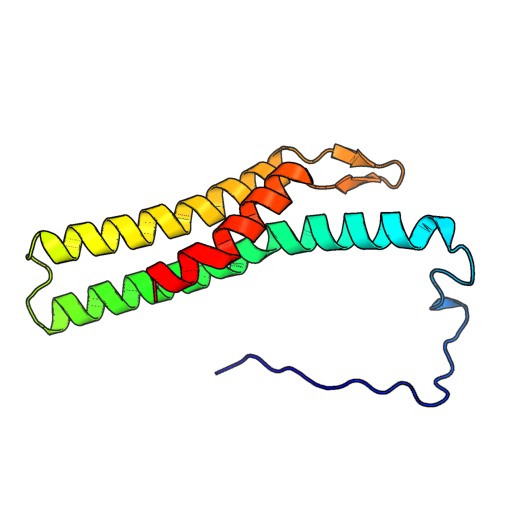ALA A 1 98 ? 10.536 10.391 -1.583 1.00 98.50 98 ALA A CA 1
ATOM 750 C C . ALA A 1 98 ? 11.668 11.278 -2.127 1.00 98.50 98 ALA A C 1
ATOM 752 O O . ALA A 1 98 ? 11.768 12.466 -1.823 1.00 98.50 98 ALA A O 1
ATOM 753 N N . THR A 1 99 ? 12.479 10.709 -3.016 1.00 98.38 99 THR A N 1
ATOM 754 C CA . THR A 1 99 ? 13.552 11.417 -3.728 1.00 98.38 99 THR A CA 1
ATOM 755 C C . THR A 1 99 ? 13.327 11.358 -5.233 1.00 98.38 99 THR A C 1
ATOM 757 O O . THR A 1 99 ? 12.749 10.404 -5.758 1.00 98.38 99 THR A O 1
ATOM 760 N N . GLN A 1 100 ? 13.754 12.393 -5.954 1.00 98.50 100 GLN A N 1
ATOM 761 C CA . GLN A 1 100 ? 13.627 12.431 -7.407 1.00 98.50 100 GLN A CA 1
ATOM 762 C C . GLN A 1 100 ? 14.780 11.661 -8.070 1.00 98.50 100 GLN A C 1
ATOM 764 O O . GLN A 1 100 ? 15.942 11.874 -7.734 1.00 98.50 100 GLN A O 1
ATOM 769 N N . LEU A 1 101 ? 14.462 10.778 -9.020 1.00 97.56 101 LEU A N 1
ATOM 770 C CA . LEU A 1 101 ? 15.446 10.070 -9.850 1.00 97.56 101 LEU A CA 1
ATOM 771 C C . LEU A 1 101 ? 15.727 10.832 -11.154 1.00 97.56 101 LEU A C 1
ATOM 773 O O . LEU A 1 101 ? 14.955 11.705 -11.542 1.00 97.56 101 LEU A O 1
ATOM 777 N N . ASP A 1 102 ? 16.763 10.426 -11.895 1.00 97.88 102 ASP A N 1
ATOM 778 C CA . ASP A 1 102 ? 17.199 11.070 -13.151 1.00 97.88 102 ASP A CA 1
ATOM 779 C C . ASP A 1 102 ? 16.103 11.196 -14.224 1.00 97.88 102 ASP A C 1
ATOM 781 O O . ASP A 1 102 ? 16.116 12.123 -15.028 1.00 97.88 102 ASP A O 1
ATOM 785 N N . SER A 1 103 ? 15.121 10.287 -14.231 1.00 97.62 103 SER A N 1
ATOM 786 C CA . SER A 1 103 ? 13.963 10.357 -15.141 1.00 97.62 103 SER A CA 1
ATOM 787 C C . SER A 1 103 ? 12.943 11.442 -14.767 1.00 97.62 103 SER A C 1
ATOM 789 O O . SER A 1 103 ? 11.985 11.670 -15.503 1.00 97.62 103 SER A O 1
ATOM 791 N N . GLY A 1 104 ? 13.106 12.084 -13.609 1.00 98.31 104 GLY A N 1
ATOM 792 C CA . GLY A 1 104 ? 12.169 13.044 -13.033 1.00 98.31 104 GLY A CA 1
ATOM 793 C C . GLY A 1 104 ? 11.080 12.420 -12.154 1.00 98.31 104 GLY A C 1
ATOM 794 O O . GLY A 1 104 ? 10.361 13.167 -11.486 1.00 98.31 104 GLY A O 1
ATOM 795 N N . ILE A 1 105 ? 10.958 11.086 -12.109 1.00 98.12 105 ILE A N 1
ATOM 796 C CA . ILE A 1 105 ? 10.005 10.392 -11.229 1.00 98.12 105 ILE A CA 1
ATOM 797 C C . ILE A 1 105 ? 10.419 10.508 -9.756 1.00 98.12 105 ILE A C 1
ATOM 799 O O . ILE A 1 105 ? 11.605 10.466 -9.428 1.00 98.12 105 ILE A O 1
ATOM 803 N N . TRP A 1 106 ? 9.431 10.611 -8.868 1.00 98.44 106 TRP A N 1
ATOM 804 C CA . TRP A 1 106 ? 9.631 10.580 -7.420 1.00 98.44 106 TRP A CA 1
ATOM 805 C C . TRP A 1 106 ? 9.530 9.153 -6.894 1.00 98.44 106 TRP A C 1
ATOM 807 O O . TRP A 1 106 ? 8.487 8.512 -7.024 1.00 98.44 106 TRP A O 1
ATOM 817 N N . MET A 1 107 ? 10.616 8.663 -6.307 1.00 98.38 107 MET A N 1
ATOM 81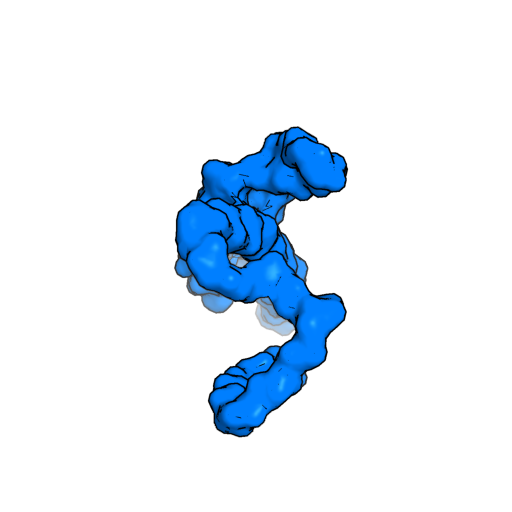8 C CA . MET A 1 107 ? 10.756 7.330 -5.735 1.00 98.38 107 MET A CA 1
ATOM 819 C C . MET A 1 107 ? 10.584 7.396 -4.219 1.00 98.38 107 MET A C 1
ATOM 821 O O . MET A 1 107 ? 11.332 8.112 -3.559 1.00 98.38 107 MET A O 1
ATOM 825 N N . ASN A 1 108 ? 9.615 6.659 -3.672 1.00 98.75 108 ASN A N 1
ATOM 826 C CA . ASN A 1 108 ? 9.386 6.594 -2.227 1.00 98.75 108 ASN A CA 1
ATOM 827 C C . ASN A 1 108 ? 10.563 5.926 -1.494 1.00 98.75 108 ASN A C 1
ATOM 829 O O . ASN A 1 108 ? 11.278 5.111 -2.081 1.00 98.75 108 ASN A O 1
ATOM 833 N N . ASP A 1 109 ? 10.742 6.240 -0.209 1.00 98.62 109 ASP A N 1
ATOM 834 C CA . ASP A 1 109 ? 11.809 5.646 0.598 1.00 98.62 109 ASP A CA 1
ATOM 835 C C . ASP A 1 109 ? 11.613 4.127 0.730 1.00 98.62 109 ASP A C 1
ATOM 837 O O . ASP A 1 109 ? 10.582 3.641 1.215 1.00 98.62 109 ASP A O 1
ATOM 841 N N . GLU A 1 110 ? 12.620 3.371 0.293 1.00 98.19 110 GLU A N 1
ATOM 842 C CA . GLU A 1 110 ? 12.565 1.914 0.234 1.00 98.19 110 GLU A CA 1
ATOM 843 C C . GLU A 1 110 ? 12.502 1.282 1.630 1.00 98.19 110 GLU A C 1
ATOM 845 O O . GLU A 1 110 ? 11.733 0.339 1.843 1.00 98.19 110 GLU A O 1
ATOM 850 N N . MET A 1 111 ? 13.266 1.794 2.597 1.00 98.62 111 MET A N 1
ATOM 851 C CA . MET A 1 111 ? 13.332 1.209 3.935 1.00 98.62 111 MET A CA 1
ATOM 852 C C . MET A 1 111 ? 11.992 1.344 4.660 1.00 98.62 111 MET A C 1
ATOM 854 O O . MET A 1 111 ? 11.469 0.365 5.196 1.00 98.62 111 MET A O 1
ATOM 858 N N . LEU A 1 112 ? 11.383 2.525 4.615 1.00 98.81 112 LEU A N 1
ATOM 859 C CA . LEU A 1 112 ? 10.063 2.782 5.182 1.00 98.81 112 LEU A CA 1
ATOM 860 C C . LEU A 1 112 ? 8.978 1.973 4.464 1.00 98.81 112 LEU A C 1
ATOM 862 O O . LEU A 1 112 ? 8.074 1.449 5.118 1.00 98.81 112 LEU A O 1
ATOM 866 N N . SER A 1 113 ? 9.098 1.770 3.147 1.00 98.75 113 SER A N 1
ATOM 867 C CA . SER A 1 113 ? 8.191 0.874 2.418 1.00 98.75 113 SER A CA 1
ATOM 868 C C . SER A 1 113 ? 8.288 -0.573 2.926 1.00 98.75 113 SER A C 1
ATOM 870 O O . SER A 1 113 ? 7.266 -1.247 3.087 1.00 98.75 113 SER A O 1
ATOM 872 N N . ASN A 1 114 ? 9.497 -1.044 3.256 1.00 98.81 114 ASN A N 1
ATOM 873 C CA . ASN A 1 114 ? 9.724 -2.377 3.816 1.00 98.81 114 ASN A CA 1
ATOM 874 C C . ASN A 1 114 ? 9.092 -2.511 5.200 1.00 98.81 114 ASN A C 1
ATOM 876 O O . ASN A 1 114 ? 8.413 -3.505 5.456 1.00 98.81 114 ASN A O 1
ATOM 880 N N . VAL A 1 115 ? 9.258 -1.501 6.061 1.00 98.88 115 VAL A N 1
ATOM 881 C CA . VAL A 1 115 ? 8.604 -1.444 7.378 1.00 98.88 115 VAL A CA 1
ATOM 882 C C . VAL A 1 115 ? 7.084 -1.501 7.225 1.00 98.88 115 VAL A C 1
ATOM 884 O O . VAL A 1 115 ? 6.444 -2.349 7.850 1.00 98.88 115 VAL A O 1
ATOM 887 N N . CYS A 1 116 ? 6.516 -0.682 6.334 1.00 98.81 116 CYS A N 1
ATOM 888 C CA . CYS A 1 116 ? 5.086 -0.686 6.025 1.00 98.81 116 CYS A CA 1
ATOM 889 C C . CYS A 1 116 ? 4.597 -2.077 5.631 1.00 98.81 116 CYS A C 1
ATOM 891 O O . CYS A 1 116 ? 3.696 -2.635 6.264 1.00 98.81 116 CYS A O 1
ATOM 893 N N . LYS A 1 117 ? 5.227 -2.695 4.627 1.00 98.81 117 LYS A N 1
ATOM 894 C CA . LYS A 1 117 ? 4.808 -4.024 4.178 1.00 98.81 117 LYS A CA 1
ATOM 895 C C . LYS A 1 117 ? 4.960 -5.076 5.271 1.00 98.81 117 LYS A C 1
ATOM 897 O O . LYS A 1 117 ? 4.124 -5.975 5.356 1.00 98.81 117 LYS A O 1
ATOM 902 N N . HIS A 1 118 ? 5.998 -4.989 6.096 1.00 98.81 118 HIS A N 1
ATOM 903 C CA . HIS A 1 118 ? 6.216 -5.955 7.167 1.00 98.81 118 HIS A CA 1
ATOM 904 C C . HIS A 1 118 ? 5.125 -5.872 8.238 1.00 98.81 118 HIS A C 1
ATOM 906 O O . HIS A 1 118 ? 4.580 -6.908 8.622 1.00 98.81 118 HIS A O 1
ATOM 912 N N . ASN A 1 119 ? 4.716 -4.662 8.630 1.00 98.81 119 ASN A N 1
ATOM 913 C CA . ASN A 1 119 ? 3.567 -4.441 9.517 1.00 98.81 119 ASN A CA 1
ATOM 914 C C . ASN A 1 119 ? 2.272 -5.008 8.918 1.00 98.81 119 ASN A C 1
ATOM 916 O O . ASN A 1 119 ? 1.528 -5.720 9.593 1.00 98.81 119 ASN A O 1
ATOM 920 N N . VAL A 1 120 ? 2.055 -4.799 7.616 1.00 98.75 120 VAL A N 1
ATOM 921 C CA . VAL A 1 120 ? 0.907 -5.350 6.871 1.00 98.75 120 VAL A CA 1
ATOM 922 C C . VAL A 1 120 ? 0.873 -6.881 6.883 1.00 98.75 120 VAL A C 1
ATOM 924 O O . VAL A 1 120 ? -0.195 -7.469 6.753 1.00 98.75 120 VAL A O 1
ATOM 927 N N . THR A 1 121 ? 2.006 -7.568 7.043 1.00 98.69 121 THR A N 1
ATOM 928 C CA . THR A 1 121 ? 2.000 -9.041 7.151 1.00 98.69 121 THR A CA 1
ATOM 929 C C . THR A 1 121 ? 1.502 -9.556 8.503 1.00 98.69 121 THR A C 1
ATOM 931 O O . THR A 1 121 ? 1.285 -10.757 8.640 1.00 98.69 121 THR A O 1
ATOM 934 N N . ARG A 1 122 ? 1.327 -8.669 9.493 1.00 98.81 122 ARG A N 1
ATOM 935 C CA . ARG A 1 122 ? 1.026 -9.011 10.889 1.00 98.81 122 ARG A CA 1
ATOM 936 C C . ARG A 1 122 ? -0.304 -8.427 11.345 1.00 98.81 122 ARG A C 1
ATOM 938 O O . ARG A 1 122 ? -1.219 -9.171 11.663 1.00 98.81 122 ARG A O 1
ATOM 945 N N . PHE A 1 123 ? -0.424 -7.104 11.336 1.00 98.81 123 PHE A N 1
ATOM 946 C CA . PHE A 1 123 ? -1.527 -6.399 11.993 1.00 98.81 123 PHE A CA 1
ATOM 947 C C . PHE A 1 123 ? -2.919 -6.708 11.435 1.00 98.81 123 PHE A C 1
ATOM 949 O O . PHE A 1 123 ? -3.835 -6.835 12.240 1.00 98.81 123 PHE A O 1
ATOM 956 N N . PRO A 1 124 ? -3.116 -6.931 10.119 1.00 98.69 124 PRO A N 1
ATOM 957 C CA . PRO A 1 124 ? -4.428 -7.332 9.621 1.00 98.69 124 PRO A CA 1
ATOM 958 C C . PRO A 1 124 ? -4.961 -8.628 10.243 1.00 98.69 124 PRO A C 1
ATOM 960 O O . PRO A 1 124 ? -6.170 -8.794 10.298 1.00 98.69 124 PRO A O 1
ATOM 963 N N . TYR A 1 125 ? -4.091 -9.529 10.715 1.00 98.38 125 TYR A N 1
ATOM 964 C CA . TYR A 1 125 ? -4.511 -10.761 11.390 1.00 98.38 125 TYR A CA 1
ATOM 965 C C . TYR A 1 125 ? -4.905 -10.545 12.854 1.00 98.38 125 TYR A C 1
ATOM 967 O O . TYR A 1 125 ? -5.683 -11.334 13.370 1.00 98.38 125 TYR A O 1
ATOM 975 N N . GLU A 1 126 ? -4.381 -9.506 13.508 1.00 98.44 126 GLU A N 1
ATOM 976 C CA . GLU A 1 126 ? -4.778 -9.131 14.875 1.00 98.44 126 GLU A CA 1
ATOM 977 C C . GLU A 1 126 ? -6.072 -8.298 14.877 1.00 98.44 126 GLU A C 1
ATOM 979 O O . GLU A 1 126 ? -6.840 -8.334 15.831 1.00 98.44 126 GLU A O 1
ATOM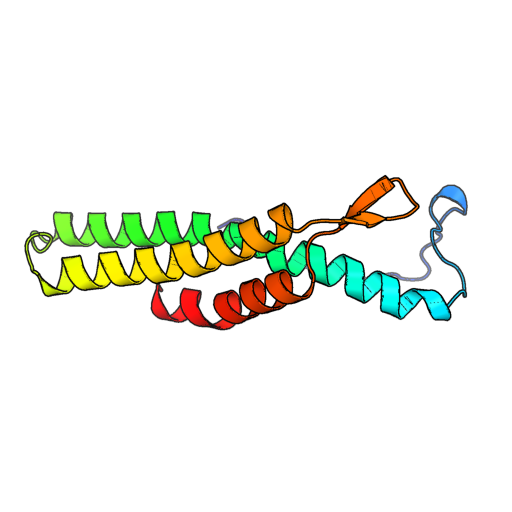 984 N N . ILE A 1 127 ? -6.332 -7.556 13.793 1.00 97.56 127 ILE A N 1
ATOM 985 C CA . ILE A 1 127 ? -7.552 -6.751 13.615 1.00 97.56 127 ILE A CA 1
ATOM 986 C C . ILE A 1 127 ? -8.773 -7.620 13.235 1.00 97.56 127 ILE A C 1
ATOM 988 O O . ILE A 1 127 ? -9.904 -7.203 13.482 1.00 97.56 127 ILE A O 1
ATOM 992 N N . ALA A 1 128 ? -8.561 -8.774 12.589 1.00 85.75 128 ALA A N 1
ATOM 993 C CA . ALA A 1 128 ? -9.612 -9.590 11.966 1.00 85.75 128 ALA A CA 1
ATOM 994 C C . ALA A 1 128 ? -10.379 -10.516 12.925 1.00 85.75 128 ALA A C 1
ATOM 996 O O . ALA A 1 128 ? -9.775 -11.051 13.879 1.00 85.75 128 ALA A O 1
#

Sequence (128 aa):
FGGQETLVVFDNVFIPWEHVLMDGEYEFAQPMVARFTAYHRASYVCKTGLGDVMVGAAASIAEYNGADAASHIKDKLVEMTHLNETIYSSAIASSHEATQLDSGIWMNDEMLSNVCKHNVTRFPYEIA

Secondary structure (DSSP, 8-state):
----------SS----GGG-S-SS-GGGHHHHHHHHHHHHHHGGGHHHHHHHHHHHHHHHHHHHTT-TT-HHHHHHHHHHHHHHHHHHHHHHHHHHT-EE-TTSPEEPPHHHHHHHHHHHTTHHHHH-

pLDDT: mean 97.66, std 5.18, range [46.41, 98.88]

Organism: NCBI:txid287487

InterPro domains:
  IPR004925 HpaB/PvcC/4-BUDH [PTHR36117] (2-127)
  IPR024719 HpaB/PvcC/4-BUDH C-terminal [PF03241] (30-127)
  IPR036250 Acyl-CoA dehydrogenase-like, C-terminal [SSF47203] (13-127)
  IPR046373 Acyl-CoA oxidase/dehydrogenase, middle domain superfamily [G3DSA:2.40.110.10] (1-24)